Protein AF-A0A536JBR8-F1 (afdb_monomer)

Foldseek 3Di:
DPVVLLVVLLVVLVVVLVVLVVCVVPPVDDDVPGDSLNVLQVLLCCLVVPLVVQLVCQLVLVQAEDEDDDCPVPDSPPGDSVNSSVSNNVSSVVLSVVQVPGDCCSAPPRWHQYPPPGTDGNVNSSD

Radius of gyration: 15.82 Å; Cα contacts (8 Å, |Δi|>4): 137; chains: 1; bounding box: 39×27×40 Å

pLDDT: mean 92.85, std 6.24, range [54.84, 98.38]

Sequence (127 aa):
MNDALFEKLAPSQQLVIAMLRIAAEDSSARVGAWNLRDIAAHLAATERDCYEPRIHAIASGENPSFGFFTNDEADFSGIQLESALEEWIATRSRLIDYVRALDGEQRGRLTGHHERYGEVTVERYLE

Mean predicted aligned error: 3.6 Å

Structure (mmCIF, N/CA/C/O backbone):
data_AF-A0A536JBR8-F1
#
_entry.id   AF-A0A536JBR8-F1
#
loop_
_atom_site.group_PDB
_atom_site.id
_atom_site.type_symbol
_atom_site.label_atom_id
_atom_site.label_alt_id
_atom_site.label_comp_id
_atom_site.label_asym_id
_atom_site.label_entity_id
_atom_site.label_seq_id
_atom_site.pdbx_PDB_ins_code
_atom_site.Cartn_x
_atom_site.Cartn_y
_atom_site.Cartn_z
_atom_site.occupancy
_atom_site.B_iso_or_equiv
_atom_site.auth_seq_id
_atom_site.auth_comp_id
_atom_site.auth_asym_id
_atom_site.auth_atom_id
_atom_site.pdbx_PDB_model_num
ATOM 1 N N . MET A 1 1 ? -14.941 12.977 7.387 1.00 54.84 1 MET A N 1
ATOM 2 C CA . MET A 1 1 ? -14.607 11.966 6.369 1.00 54.84 1 MET A CA 1
ATOM 3 C C . MET A 1 1 ? -13.908 12.686 5.236 1.00 54.84 1 MET A C 1
ATOM 5 O O . MET A 1 1 ? -14.486 13.626 4.701 1.00 54.84 1 MET A O 1
ATOM 9 N N . ASN A 1 2 ? -12.649 12.356 4.951 1.00 64.56 2 ASN A N 1
ATOM 10 C CA . ASN A 1 2 ? -11.908 13.034 3.892 1.00 64.56 2 ASN A CA 1
ATOM 11 C C . ASN A 1 2 ? -12.131 12.286 2.575 1.00 64.56 2 ASN A C 1
ATOM 13 O O . ASN A 1 2 ? -11.250 11.569 2.118 1.00 64.56 2 ASN A O 1
ATOM 17 N N . ASP A 1 3 ? -13.316 12.421 1.971 1.00 72.69 3 ASP A N 1
ATOM 18 C CA . ASP A 1 3 ? -13.606 11.815 0.658 1.00 72.69 3 ASP A CA 1
ATOM 19 C C . ASP A 1 3 ? -12.554 12.211 -0.389 1.00 72.69 3 ASP A C 1
ATOM 21 O O . ASP A 1 3 ? -12.207 11.425 -1.267 1.00 72.69 3 ASP A O 1
ATOM 25 N N . ALA A 1 4 ? -11.932 13.381 -0.209 1.00 81.81 4 ALA A N 1
ATOM 26 C CA . ALA A 1 4 ? -10.813 13.842 -1.017 1.00 81.81 4 ALA A CA 1
ATOM 27 C C . ALA A 1 4 ? -9.560 12.944 -0.952 1.00 81.81 4 ALA A C 1
ATOM 29 O O . ALA A 1 4 ? -8.686 13.099 -1.800 1.00 81.81 4 ALA A O 1
ATOM 30 N N . LEU A 1 5 ? -9.429 12.042 0.028 1.00 86.25 5 LEU A N 1
ATOM 31 C CA . LEU A 1 5 ? -8.349 11.055 0.076 1.00 86.25 5 LEU A CA 1
ATOM 32 C C . LEU A 1 5 ? -8.577 9.944 -0.956 1.00 86.25 5 LEU A C 1
ATOM 34 O O . LEU A 1 5 ? -7.685 9.668 -1.754 1.00 86.25 5 LEU A O 1
ATOM 38 N N . PHE A 1 6 ? -9.784 9.371 -1.017 1.00 85.75 6 PHE A N 1
ATOM 39 C CA . PHE A 1 6 ? -10.123 8.361 -2.030 1.00 85.75 6 PHE A CA 1
ATOM 40 C C . PHE A 1 6 ? -10.004 8.916 -3.449 1.00 85.75 6 PHE A C 1
ATOM 42 O O . PHE A 1 6 ? -9.512 8.224 -4.338 1.00 85.75 6 PHE A O 1
ATOM 49 N N . GLU A 1 7 ? -10.361 10.189 -3.637 1.00 88.00 7 GLU A N 1
ATOM 50 C CA . GLU A 1 7 ? -10.188 10.898 -4.911 1.00 88.00 7 GLU A CA 1
ATOM 51 C C . GLU A 1 7 ? -8.715 11.125 -5.295 1.00 88.00 7 GLU A C 1
ATOM 53 O O . GLU A 1 7 ? -8.431 11.518 -6.423 1.00 88.00 7 GLU A O 1
ATOM 58 N N . LYS A 1 8 ? -7.758 10.880 -4.391 1.00 91.38 8 LYS A N 1
ATOM 59 C CA . LYS A 1 8 ? -6.317 11.020 -4.656 1.00 91.38 8 LYS A CA 1
ATOM 60 C C . LYS A 1 8 ? -5.591 9.692 -4.816 1.00 91.38 8 LYS A C 1
ATOM 62 O O . LYS A 1 8 ? -4.635 9.656 -5.584 1.00 91.38 8 LYS A O 1
ATOM 67 N N . LEU A 1 9 ? -6.022 8.626 -4.140 1.00 91.75 9 LEU A N 1
ATOM 68 C CA . LEU A 1 9 ? -5.302 7.343 -4.108 1.00 91.75 9 LEU A CA 1
ATOM 69 C C . LEU A 1 9 ? -5.156 6.692 -5.490 1.00 91.75 9 LEU A C 1
ATOM 71 O O . LEU A 1 9 ? -4.061 6.294 -5.884 1.00 91.75 9 LEU A O 1
ATOM 75 N N . ALA A 1 10 ? -6.247 6.591 -6.252 1.00 92.00 10 ALA A N 1
ATOM 76 C CA . ALA A 1 10 ? -6.175 6.020 -7.595 1.00 92.00 10 ALA A CA 1
ATOM 77 C C . ALA A 1 10 ? -5.425 6.950 -8.574 1.00 92.00 10 ALA A C 1
ATOM 79 O O . ALA A 1 10 ? -4.535 6.469 -9.276 1.00 92.00 10 ALA A O 1
ATOM 80 N N . PRO A 1 11 ? -5.675 8.276 -8.608 1.00 94.75 11 PRO A N 1
ATOM 81 C CA . PRO A 1 11 ? -4.887 9.169 -9.458 1.00 94.75 11 PRO A CA 1
ATOM 82 C C . PRO A 1 11 ? -3.389 9.207 -9.130 1.00 94.75 11 PRO A C 1
ATOM 84 O O . PRO A 1 11 ? -2.574 9.248 -10.051 1.00 94.75 11 PRO A O 1
ATOM 87 N N . SER A 1 12 ? -3.000 9.159 -7.851 1.00 94.50 12 SER A N 1
ATOM 88 C CA . SER A 1 12 ? -1.585 9.139 -7.460 1.00 94.50 12 SER A CA 1
ATOM 89 C C . SER A 1 12 ? -0.896 7.850 -7.913 1.00 94.50 12 SER A C 1
ATOM 91 O O . SER A 1 12 ? 0.206 7.915 -8.457 1.00 94.50 12 SER A O 1
ATOM 93 N N . GLN A 1 13 ? -1.570 6.697 -7.801 1.00 96.06 13 GLN A N 1
ATOM 94 C CA . GLN A 1 13 ? -1.101 5.439 -8.385 1.00 96.06 13 GLN A CA 1
ATOM 95 C C . GLN A 1 13 ? -0.847 5.578 -9.884 1.00 96.06 13 GLN A C 1
ATOM 97 O O . GLN A 1 13 ? 0.227 5.224 -10.364 1.00 96.06 13 GLN A O 1
ATOM 102 N N . GLN A 1 14 ? -1.833 6.091 -10.625 1.00 96.81 14 GLN A N 1
ATOM 103 C CA . GLN A 1 14 ? -1.742 6.207 -12.080 1.00 96.81 14 GLN A CA 1
ATOM 104 C C . GLN A 1 14 ? -0.602 7.134 -12.509 1.00 96.81 14 GLN A C 1
ATOM 106 O O . GLN A 1 14 ? 0.086 6.842 -13.486 1.00 96.81 14 GLN A O 1
ATOM 111 N N . LEU A 1 15 ? -0.343 8.204 -11.751 1.00 96.62 15 LEU A N 1
ATOM 112 C CA . LEU A 1 15 ? 0.810 9.071 -11.984 1.00 96.62 15 LEU A CA 1
ATOM 113 C C . LEU A 1 15 ? 2.133 8.306 -11.829 1.00 96.62 15 LEU A C 1
ATOM 115 O O . LEU A 1 15 ? 2.983 8.382 -12.715 1.00 96.62 15 LEU A O 1
ATOM 119 N N . VAL A 1 16 ? 2.298 7.537 -10.748 1.00 95.44 16 VAL A N 1
ATOM 120 C CA . VAL A 1 16 ? 3.514 6.733 -10.529 1.00 95.44 16 VAL A CA 1
ATOM 121 C C . VAL A 1 16 ? 3.681 5.679 -11.626 1.00 95.44 16 VAL A C 1
ATOM 123 O O . VAL A 1 16 ? 4.774 5.530 -12.163 1.00 95.44 16 VAL A O 1
ATOM 126 N N . ILE A 1 17 ? 2.603 4.995 -12.015 1.00 96.50 17 ILE A N 1
ATOM 127 C CA . ILE A 1 17 ? 2.611 4.017 -13.114 1.00 96.50 17 ILE A CA 1
ATOM 128 C C . ILE A 1 17 ? 3.075 4.664 -14.421 1.00 96.50 17 ILE A C 1
ATOM 130 O O . ILE A 1 17 ? 3.944 4.123 -15.103 1.00 96.50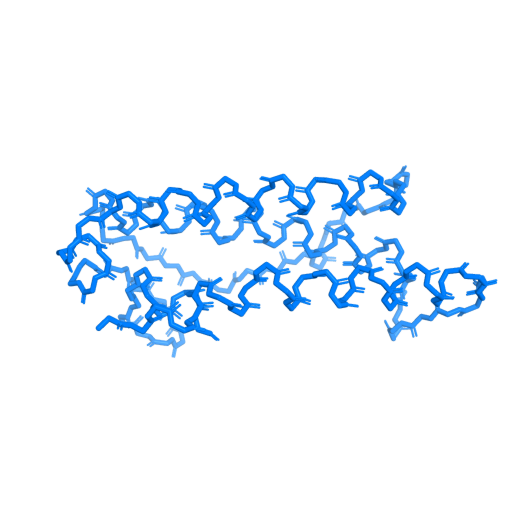 17 ILE A O 1
ATOM 134 N N . ALA A 1 18 ? 2.527 5.832 -14.767 1.00 95.56 18 ALA A N 1
ATOM 135 C CA . ALA A 1 18 ? 2.925 6.555 -15.968 1.00 95.56 18 ALA A CA 1
ATOM 136 C C . ALA A 1 18 ? 4.413 6.934 -15.927 1.00 95.56 18 ALA A C 1
ATOM 138 O O . ALA A 1 18 ? 5.127 6.725 -16.906 1.00 95.56 18 ALA A O 1
ATOM 139 N N . MET A 1 19 ? 4.900 7.422 -14.782 1.00 93.94 19 MET A N 1
ATOM 140 C CA . MET A 1 19 ? 6.315 7.755 -14.596 1.00 93.94 19 MET A CA 1
ATOM 141 C C . MET A 1 19 ? 7.225 6.529 -14.727 1.00 93.94 19 MET A C 1
ATOM 143 O O . MET A 1 19 ? 8.261 6.619 -15.382 1.00 93.94 19 MET A O 1
ATOM 147 N N . LEU A 1 20 ? 6.839 5.385 -14.153 1.00 93.50 20 LEU A N 1
ATOM 148 C CA . LEU A 1 20 ? 7.597 4.137 -14.265 1.00 93.50 20 LEU A CA 1
ATOM 149 C C . LEU A 1 20 ? 7.660 3.644 -15.713 1.00 93.50 20 LEU A C 1
ATOM 151 O O . LEU A 1 20 ? 8.727 3.241 -16.163 1.00 93.50 20 LEU A O 1
ATOM 155 N N . ARG A 1 21 ? 6.555 3.726 -16.462 1.00 93.94 21 ARG A N 1
ATOM 156 C CA . ARG A 1 21 ? 6.523 3.348 -17.883 1.00 93.94 21 ARG A CA 1
ATOM 157 C C . ARG A 1 21 ? 7.391 4.256 -18.750 1.00 93.94 21 ARG A C 1
ATOM 159 O O . ARG A 1 21 ? 8.138 3.749 -19.575 1.00 93.94 21 ARG A O 1
ATOM 166 N N . ILE A 1 22 ? 7.341 5.571 -18.531 1.00 91.31 22 ILE A N 1
ATOM 167 C CA . ILE A 1 22 ? 8.200 6.530 -19.246 1.00 91.31 22 ILE A CA 1
ATOM 168 C C . ILE A 1 22 ? 9.673 6.250 -18.938 1.00 91.31 22 ILE A C 1
ATOM 170 O O . ILE A 1 22 ? 10.500 6.178 -19.840 1.00 91.31 22 ILE A O 1
ATOM 174 N N . ALA A 1 23 ? 10.011 6.056 -17.663 1.00 89.06 23 ALA A N 1
ATOM 175 C CA . ALA A 1 23 ? 11.386 5.793 -17.264 1.00 89.06 23 ALA A CA 1
ATOM 176 C C . ALA A 1 23 ? 11.893 4.421 -17.755 1.00 89.06 23 ALA A C 1
ATOM 178 O O . ALA A 1 23 ? 13.095 4.257 -17.937 1.00 89.06 23 ALA A O 1
ATOM 179 N N . ALA A 1 24 ? 11.004 3.452 -18.006 1.00 87.38 24 ALA A N 1
ATOM 180 C CA . ALA A 1 24 ? 11.365 2.124 -18.507 1.00 87.38 24 ALA A CA 1
ATOM 181 C C . ALA A 1 24 ? 11.902 2.125 -19.945 1.00 87.38 24 ALA A C 1
ATOM 183 O O . ALA A 1 24 ? 12.536 1.148 -20.346 1.00 87.38 24 ALA A O 1
ATOM 184 N N . GLU A 1 25 ? 11.717 3.215 -20.696 1.00 87.12 25 GLU A N 1
ATOM 185 C CA . GLU A 1 25 ? 12.402 3.419 -21.977 1.00 87.12 25 GLU A CA 1
ATOM 186 C C . GLU A 1 25 ? 13.932 3.517 -21.801 1.00 87.12 25 GLU A C 1
ATOM 188 O O . GLU A 1 25 ? 14.689 3.133 -22.696 1.00 87.12 25 GLU A O 1
ATOM 193 N N . ASP A 1 26 ? 14.406 3.960 -20.630 1.00 88.25 26 ASP A N 1
ATOM 194 C CA . ASP A 1 26 ? 15.819 3.973 -20.258 1.00 88.25 26 ASP A CA 1
ATOM 195 C C . ASP A 1 26 ? 16.172 2.735 -19.419 1.00 88.25 26 ASP A C 1
ATOM 197 O O . ASP A 1 26 ? 16.003 2.694 -18.200 1.00 88.25 26 ASP A O 1
ATOM 201 N N . SER A 1 27 ? 16.757 1.726 -20.069 1.00 81.00 27 SER A N 1
ATOM 202 C CA . SER A 1 27 ? 17.240 0.500 -19.407 1.00 81.00 27 SER A CA 1
ATOM 203 C C . SER A 1 27 ? 18.282 0.728 -18.295 1.00 81.00 27 SER A C 1
ATOM 205 O O . SER A 1 27 ? 18.567 -0.189 -17.521 1.00 81.00 27 SER A O 1
ATOM 207 N N . SER A 1 28 ? 18.866 1.928 -18.192 1.00 89.12 28 SER A N 1
ATOM 208 C CA . SER A 1 28 ? 19.796 2.289 -17.124 1.00 89.12 28 SER A CA 1
ATOM 209 C C . SER A 1 28 ? 19.109 2.873 -15.881 1.00 89.12 28 SER A C 1
ATOM 211 O O . SER A 1 28 ? 19.738 2.884 -14.815 1.00 89.12 28 SER A O 1
ATOM 213 N N . ALA A 1 29 ? 17.837 3.280 -15.980 1.00 88.50 29 ALA A N 1
ATOM 214 C CA . ALA A 1 29 ? 17.079 3.917 -14.907 1.00 88.50 29 ALA A CA 1
ATOM 215 C C . ALA A 1 29 ? 17.006 3.045 -13.643 1.00 88.50 29 ALA A C 1
ATOM 217 O O . ALA A 1 29 ? 16.701 1.849 -13.684 1.00 88.50 29 ALA A O 1
ATOM 218 N N . ARG A 1 30 ? 17.302 3.662 -12.495 1.00 88.88 30 ARG A N 1
ATOM 219 C CA . ARG A 1 30 ? 17.359 2.997 -11.188 1.00 88.88 30 ARG A CA 1
ATOM 220 C C . ARG A 1 30 ? 17.177 3.981 -10.038 1.00 88.88 30 ARG A C 1
ATOM 222 O O . ARG A 1 30 ? 17.541 5.150 -10.158 1.00 88.88 30 ARG A O 1
ATOM 229 N N . VAL A 1 31 ? 16.687 3.483 -8.906 1.00 84.50 31 VAL A N 1
ATOM 230 C CA . VAL A 1 31 ? 16.669 4.191 -7.618 1.00 84.50 31 VAL A CA 1
ATOM 231 C C . VAL A 1 31 ? 17.547 3.408 -6.649 1.00 84.50 31 VAL A C 1
ATOM 233 O O . VAL A 1 31 ? 17.198 2.311 -6.220 1.00 84.50 31 VAL A O 1
ATOM 236 N N . GLY A 1 32 ? 18.728 3.945 -6.337 1.00 87.19 32 GLY A N 1
ATOM 237 C CA . GLY A 1 32 ? 19.734 3.198 -5.583 1.00 87.19 32 GLY A CA 1
ATOM 238 C C . GLY A 1 32 ? 20.123 1.907 -6.312 1.00 87.19 32 GLY A C 1
ATOM 239 O O . GLY A 1 32 ? 20.585 1.954 -7.453 1.00 87.19 32 GLY A O 1
ATOM 240 N N . ALA A 1 33 ? 19.932 0.764 -5.650 1.00 85.12 33 ALA A N 1
ATOM 241 C CA . ALA A 1 33 ? 20.217 -0.558 -6.209 1.00 85.12 33 ALA A CA 1
ATOM 242 C C . ALA A 1 33 ? 19.068 -1.143 -7.052 1.00 85.12 33 ALA A C 1
ATOM 244 O O . ALA A 1 33 ? 19.264 -2.165 -7.704 1.00 85.12 33 ALA A O 1
ATOM 245 N N . TRP A 1 34 ? 17.884 -0.529 -7.038 1.00 87.62 34 TRP A N 1
ATOM 246 C CA . TRP A 1 34 ? 16.676 -1.113 -7.617 1.00 87.62 34 TRP A CA 1
ATOM 247 C C . TRP A 1 34 ? 16.410 -0.590 -9.021 1.00 87.62 34 TRP A C 1
ATOM 249 O O . TRP A 1 34 ? 16.411 0.621 -9.262 1.00 87.62 34 TRP A O 1
ATOM 259 N N . ASN A 1 35 ? 16.149 -1.510 -9.947 1.00 90.38 35 ASN A N 1
ATOM 260 C CA . AS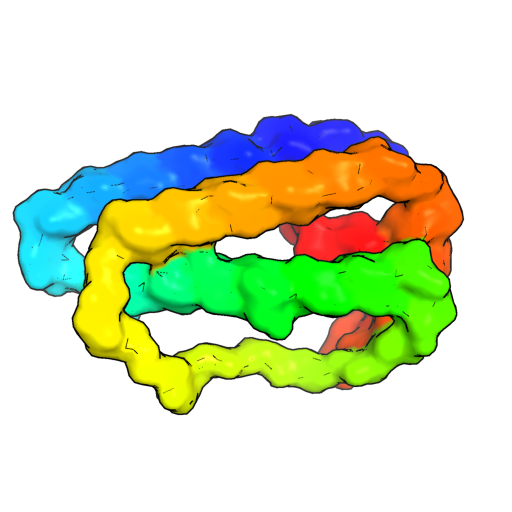N A 1 35 ? 15.620 -1.153 -11.261 1.00 90.38 35 ASN A CA 1
ATOM 261 C C . ASN A 1 35 ? 14.103 -0.878 -11.168 1.00 90.38 35 ASN A C 1
ATOM 263 O O . ASN A 1 35 ? 13.464 -1.141 -10.151 1.00 90.38 35 ASN A O 1
ATOM 267 N N . LEU A 1 36 ? 13.505 -0.347 -12.237 1.00 91.31 36 LEU A N 1
ATOM 268 C CA . LEU A 1 36 ? 12.092 0.061 -12.218 1.00 91.31 36 LEU A CA 1
ATOM 269 C C . LEU A 1 36 ? 11.105 -1.097 -12.021 1.00 91.31 36 LEU A C 1
ATOM 271 O O . LEU A 1 36 ? 10.045 -0.893 -11.431 1.00 91.31 36 LEU A O 1
ATOM 275 N N . ARG A 1 37 ? 11.452 -2.308 -12.471 1.00 92.06 37 ARG A N 1
ATOM 276 C CA . ARG A 1 37 ? 10.665 -3.509 -12.169 1.00 92.06 37 ARG A CA 1
ATOM 277 C C . ARG A 1 37 ? 10.713 -3.803 -10.675 1.00 92.06 37 ARG A C 1
ATOM 279 O O . ARG A 1 37 ? 9.664 -4.083 -10.113 1.00 92.06 37 ARG A O 1
ATOM 286 N N . ASP A 1 38 ? 11.888 -3.747 -10.050 1.00 92.62 38 ASP A N 1
ATOM 287 C CA . ASP A 1 38 ? 12.022 -4.037 -8.617 1.00 92.62 38 ASP A CA 1
ATOM 288 C C . ASP A 1 38 ? 11.201 -3.030 -7.798 1.00 92.62 38 ASP A C 1
ATOM 290 O O . ASP A 1 38 ? 10.519 -3.405 -6.852 1.00 92.62 38 ASP A O 1
ATOM 294 N N . ILE A 1 39 ? 11.181 -1.760 -8.222 1.00 93.19 39 ILE A N 1
ATOM 295 C CA . ILE A 1 39 ? 10.331 -0.723 -7.621 1.00 93.19 39 ILE A CA 1
ATOM 296 C C . ILE A 1 39 ? 8.846 -1.069 -7.784 1.00 93.19 39 ILE A C 1
ATOM 298 O O . ILE A 1 39 ? 8.101 -1.021 -6.808 1.00 93.19 39 ILE A O 1
ATOM 302 N N . ALA A 1 40 ? 8.397 -1.430 -8.989 1.00 95.69 40 ALA A N 1
ATOM 303 C CA . ALA A 1 40 ? 7.003 -1.810 -9.220 1.00 95.69 40 ALA A CA 1
ATOM 304 C C . ALA A 1 40 ? 6.598 -3.048 -8.400 1.00 95.69 40 ALA A C 1
ATOM 306 O O . ALA A 1 40 ? 5.523 -3.066 -7.802 1.00 95.69 40 ALA A O 1
ATOM 307 N N . ALA A 1 41 ? 7.474 -4.052 -8.328 1.00 95.50 41 ALA A N 1
ATOM 308 C CA . ALA A 1 41 ? 7.266 -5.265 -7.546 1.00 95.50 41 ALA A CA 1
ATOM 309 C C . ALA A 1 41 ? 7.196 -4.969 -6.043 1.00 95.50 41 ALA A C 1
ATOM 311 O O . ALA A 1 41 ? 6.307 -5.471 -5.359 1.00 95.50 41 ALA A O 1
ATOM 312 N N . HIS A 1 42 ? 8.068 -4.095 -5.540 1.00 95.12 42 HIS A N 1
ATOM 313 C CA . HIS A 1 42 ? 8.026 -3.630 -4.158 1.00 95.12 42 HIS A CA 1
ATOM 314 C C . HIS A 1 42 ? 6.719 -2.900 -3.827 1.00 95.12 42 HIS A C 1
ATOM 316 O O . HIS A 1 42 ? 6.133 -3.135 -2.771 1.00 95.12 42 HIS A O 1
ATOM 322 N N . LEU A 1 43 ? 6.239 -2.034 -4.722 1.00 95.69 43 LEU A N 1
ATOM 323 C CA . LEU A 1 43 ? 4.981 -1.312 -4.527 1.00 95.69 43 LEU A CA 1
ATOM 324 C C . LEU A 1 43 ? 3.782 -2.271 -4.485 1.00 95.69 43 LEU A C 1
ATOM 326 O O . LEU A 1 43 ? 2.939 -2.152 -3.595 1.00 95.69 43 LEU A O 1
ATOM 330 N N . ALA A 1 44 ? 3.744 -3.256 -5.388 1.00 96.62 44 ALA A N 1
ATOM 331 C CA . ALA A 1 44 ? 2.728 -4.306 -5.388 1.00 96.62 44 ALA A CA 1
ATOM 332 C C . ALA A 1 44 ? 2.773 -5.150 -4.102 1.00 96.62 44 ALA A C 1
ATOM 334 O O . ALA A 1 44 ? 1.746 -5.334 -3.446 1.00 96.62 44 ALA A O 1
ATOM 335 N N . ALA A 1 45 ? 3.966 -5.606 -3.703 1.00 96.25 45 ALA A N 1
ATOM 336 C CA . ALA A 1 45 ? 4.168 -6.407 -2.499 1.00 96.25 45 ALA A CA 1
ATOM 337 C C . ALA A 1 45 ? 3.809 -5.636 -1.223 1.00 96.25 45 ALA A C 1
ATOM 339 O O . ALA A 1 45 ? 3.155 -6.181 -0.343 1.00 96.25 45 ALA A O 1
ATOM 340 N N . THR A 1 46 ? 4.168 -4.355 -1.127 1.00 95.62 46 THR A N 1
ATOM 341 C CA . THR A 1 46 ? 3.802 -3.516 0.024 1.00 95.62 46 THR A CA 1
ATOM 342 C C . THR A 1 46 ? 2.288 -3.416 0.165 1.00 95.62 46 THR A C 1
ATOM 344 O O . THR A 1 46 ? 1.753 -3.521 1.266 1.00 95.62 46 THR A O 1
ATOM 347 N N . GLU A 1 47 ? 1.563 -3.258 -0.936 1.00 95.38 47 GLU A N 1
ATOM 348 C CA . GLU A 1 47 ? 0.111 -3.155 -0.854 1.00 95.38 47 GLU A C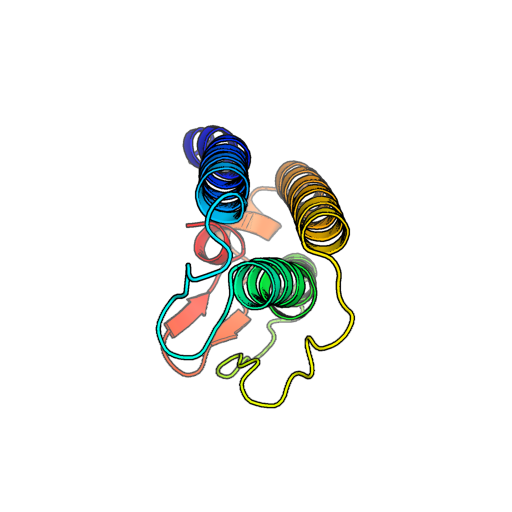A 1
ATOM 349 C C . GLU A 1 47 ? -0.550 -4.478 -0.460 1.00 95.38 47 GLU A C 1
ATOM 351 O O . GLU A 1 47 ? -1.402 -4.487 0.427 1.00 95.38 47 GLU A O 1
ATOM 356 N N . ARG A 1 48 ? -0.105 -5.585 -1.065 1.00 95.94 48 ARG A N 1
ATOM 357 C CA . ARG A 1 48 ? -0.625 -6.939 -0.829 1.00 95.94 48 ARG A CA 1
ATOM 358 C C . ARG A 1 48 ? -0.267 -7.486 0.553 1.00 95.94 48 ARG A C 1
ATOM 360 O O . ARG A 1 48 ? -1.107 -8.076 1.218 1.00 95.94 48 ARG A O 1
ATOM 367 N N . ASP A 1 49 ? 0.977 -7.311 0.983 1.00 95.56 49 ASP A N 1
ATOM 368 C CA . ASP A 1 49 ? 1.519 -8.007 2.156 1.00 95.56 49 ASP A CA 1
ATOM 369 C C . ASP A 1 49 ? 1.569 -7.113 3.402 1.00 95.56 49 ASP A C 1
ATOM 371 O O . ASP A 1 49 ? 1.658 -7.617 4.523 1.00 95.56 49 ASP A O 1
ATOM 375 N N . CYS A 1 50 ? 1.505 -5.787 3.232 1.00 95.38 50 CYS A N 1
ATOM 376 C CA . CYS A 1 50 ? 1.462 -4.840 4.344 1.00 95.38 50 CYS A CA 1
ATOM 377 C C . CYS A 1 50 ? 0.086 -4.191 4.471 1.00 95.38 50 CYS A C 1
ATOM 379 O O . CYS A 1 50 ? -0.584 -4.393 5.479 1.00 95.38 50 CYS A O 1
ATOM 381 N N . TYR A 1 51 ? -0.354 -3.408 3.488 1.00 95.69 51 TYR A N 1
ATOM 382 C CA . TYR A 1 51 ? -1.545 -2.577 3.679 1.00 95.69 51 TYR A CA 1
ATOM 383 C C . TYR A 1 51 ? -2.841 -3.382 3.742 1.00 95.69 51 TYR A C 1
ATOM 385 O O . TYR A 1 51 ? -3.584 -3.239 4.712 1.00 95.69 51 TYR A O 1
ATOM 393 N N . GLU A 1 52 ? -3.095 -4.250 2.764 1.00 96.38 52 GLU A N 1
ATOM 394 C CA . GLU A 1 52 ? -4.321 -5.051 2.683 1.00 96.38 52 GLU A CA 1
ATOM 395 C C . GLU A 1 52 ? -4.587 -5.867 3.969 1.00 96.38 52 GLU A C 1
ATOM 397 O O . GLU A 1 52 ? -5.615 -5.628 4.613 1.00 96.38 52 GLU A O 1
ATOM 402 N N . PRO A 1 53 ? -3.682 -6.750 4.444 1.00 96.75 53 PRO A N 1
ATOM 403 C CA . PRO A 1 53 ? -3.945 -7.567 5.629 1.00 96.75 53 PRO A CA 1
ATOM 404 C C . PRO A 1 53 ? -4.097 -6.732 6.904 1.00 96.75 53 PRO A C 1
ATOM 406 O O . PRO A 1 53 ? -4.927 -7.051 7.756 1.00 96.75 53 PRO A O 1
ATOM 409 N N . ARG A 1 54 ? -3.332 -5.642 7.045 1.00 97.50 54 ARG A N 1
ATOM 410 C CA . ARG A 1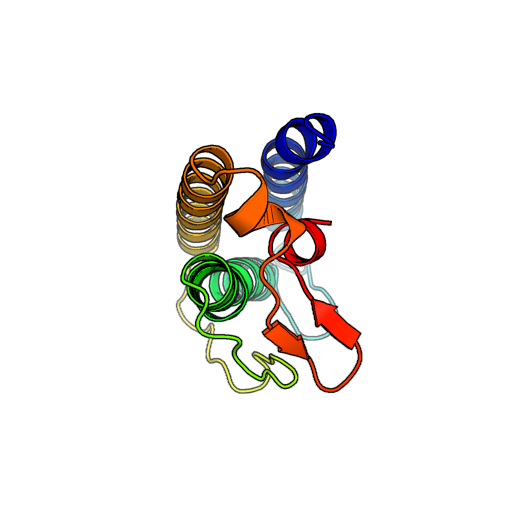 54 ? -3.398 -4.791 8.240 1.00 97.50 54 ARG A CA 1
ATOM 411 C C . ARG A 1 54 ? -4.703 -4.007 8.304 1.00 97.50 54 ARG A C 1
ATOM 413 O O . ARG A 1 54 ? -5.310 -3.932 9.369 1.00 97.50 54 ARG A O 1
ATOM 420 N N . ILE A 1 55 ? -5.153 -3.464 7.175 1.00 97.75 55 ILE A N 1
ATOM 421 C CA . ILE A 1 55 ? -6.434 -2.759 7.081 1.00 97.75 55 ILE A CA 1
ATOM 422 C C . ILE A 1 55 ? -7.593 -3.715 7.376 1.00 97.75 55 ILE A C 1
ATOM 424 O O . ILE A 1 55 ? -8.479 -3.356 8.150 1.00 97.75 55 ILE A O 1
ATOM 428 N N . HIS A 1 56 ? -7.563 -4.936 6.833 1.00 98.31 56 HIS A N 1
ATOM 429 C CA . HIS A 1 56 ? -8.575 -5.950 7.128 1.00 98.31 56 HIS A CA 1
ATOM 430 C C . HIS A 1 56 ? -8.637 -6.304 8.619 1.00 98.31 56 HIS A C 1
ATOM 432 O O . HIS A 1 56 ? -9.725 -6.277 9.192 1.00 98.31 56 HIS A O 1
ATOM 438 N N . ALA A 1 57 ? -7.492 -6.568 9.256 1.00 98.25 57 ALA A N 1
ATOM 439 C CA . ALA A 1 57 ? -7.434 -6.925 10.675 1.00 98.25 57 ALA A CA 1
ATOM 440 C C . ALA A 1 57 ? -7.890 -5.779 11.602 1.00 98.25 57 ALA A C 1
ATOM 442 O O . ALA A 1 57 ? -8.521 -6.003 12.635 1.00 98.25 57 ALA A O 1
ATOM 443 N N . ILE A 1 58 ? -7.612 -4.521 11.245 1.00 98.38 58 ILE A N 1
ATOM 444 C CA . ILE A 1 58 ? -8.134 -3.377 12.008 1.00 98.38 58 ILE A CA 1
ATOM 445 C C . ILE A 1 58 ? -9.652 -3.271 11.831 1.00 98.38 58 ILE A C 1
ATOM 447 O O . ILE A 1 58 ? -10.378 -3.162 12.818 1.00 98.38 58 ILE A O 1
ATOM 451 N N . ALA A 1 59 ? -10.145 -3.327 10.592 1.00 98.19 59 ALA A N 1
ATOM 452 C CA . ALA A 1 59 ? -11.564 -3.163 10.278 1.00 98.19 59 ALA A CA 1
ATOM 453 C C . ALA A 1 59 ? -12.456 -4.302 10.811 1.00 98.19 59 ALA A C 1
ATOM 455 O O . ALA A 1 59 ? -13.658 -4.095 11.002 1.00 98.19 59 ALA A O 1
ATOM 456 N N . SER A 1 60 ? -11.890 -5.492 11.050 1.00 97.94 60 SER A N 1
ATOM 457 C CA . SER A 1 60 ? -12.562 -6.618 11.716 1.00 97.94 60 SER A CA 1
ATOM 458 C C . SER A 1 60 ? -12.607 -6.481 13.245 1.00 97.94 60 SER A C 1
ATOM 460 O O . SER A 1 60 ? -13.338 -7.225 13.899 1.00 97.94 60 SER A O 1
ATOM 462 N N . GLY A 1 61 ? -11.867 -5.527 13.821 1.00 97.69 61 GLY A N 1
ATOM 463 C CA . GLY A 1 61 ? -11.805 -5.287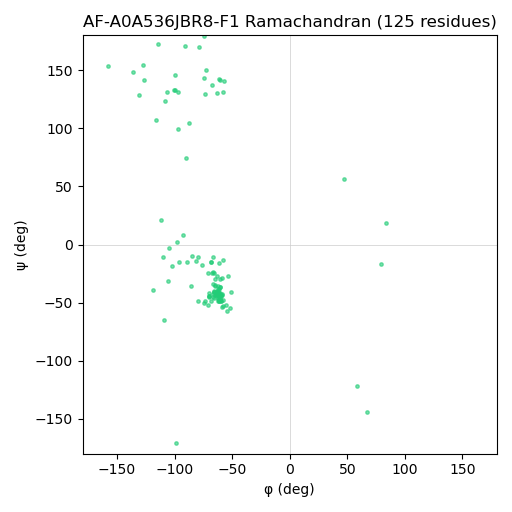 15.263 1.00 97.69 61 GLY A CA 1
ATOM 464 C C . GLY A 1 61 ? -10.814 -6.176 16.013 1.00 97.69 61 GLY A C 1
ATOM 465 O O . GLY A 1 61 ? -10.909 -6.275 17.234 1.00 97.69 61 GLY A O 1
ATOM 466 N N . GLU A 1 62 ? -9.855 -6.802 15.326 1.00 98.12 62 GLU A N 1
ATOM 467 C CA . GLU A 1 62 ? -8.873 -7.704 15.954 1.00 98.12 62 GLU A CA 1
ATOM 468 C C . GLU A 1 62 ? -7.874 -6.993 16.880 1.00 98.12 62 GLU A C 1
ATOM 470 O O . GLU A 1 62 ? -7.195 -7.652 17.663 1.00 98.12 62 GLU A O 1
ATOM 475 N N . ASN A 1 63 ? -7.774 -5.663 16.801 1.00 97.56 63 ASN A N 1
ATOM 476 C CA . ASN A 1 63 ? -6.768 -4.853 17.495 1.00 97.56 63 ASN A CA 1
ATOM 477 C C . ASN A 1 63 ? -5.330 -5.412 17.370 1.00 97.56 63 ASN A C 1
ATOM 479 O O . ASN A 1 63 ? -4.665 -5.694 18.367 1.00 97.56 63 ASN A O 1
ATOM 483 N N . PRO A 1 64 ? -4.839 -5.607 16.134 1.00 97.19 64 PRO A N 1
ATOM 484 C CA . PRO A 1 64 ? -3.562 -6.269 15.883 1.00 97.19 64 PRO A CA 1
ATOM 485 C C . PRO A 1 64 ? -2.355 -5.399 16.262 1.00 97.19 64 PRO A C 1
ATOM 487 O O . PRO A 1 64 ? -2.394 -4.177 16.124 1.00 97.19 64 PRO A O 1
ATOM 490 N N . SER A 1 65 ? -1.249 -6.040 16.651 1.00 97.56 65 SER A N 1
ATOM 491 C CA . SER A 1 65 ? 0.055 -5.387 16.842 1.00 97.56 65 SER A CA 1
ATOM 492 C C . SER A 1 65 ? 0.974 -5.631 15.647 1.00 97.56 65 SER A C 1
ATOM 494 O O . SER A 1 65 ? 1.147 -6.769 15.211 1.00 97.56 65 SER A O 1
ATOM 496 N N . PHE A 1 66 ? 1.608 -4.573 15.146 1.00 94.62 66 PHE A N 1
ATOM 497 C CA . PHE A 1 66 ? 2.462 -4.594 13.964 1.00 94.62 66 PHE A CA 1
ATOM 498 C C . PHE A 1 66 ? 3.845 -3.999 14.235 1.00 94.62 66 PHE A C 1
ATOM 500 O O . PHE A 1 66 ? 3.981 -2.969 14.903 1.00 94.62 66 PHE A O 1
ATOM 507 N N . GLY A 1 67 ? 4.862 -4.615 13.632 1.00 93.00 67 GLY A N 1
ATOM 508 C CA . GLY A 1 67 ? 6.194 -4.030 13.487 1.00 93.00 67 GLY A CA 1
ATOM 509 C C . GLY A 1 67 ? 6.414 -3.398 12.110 1.00 93.00 67 GLY A C 1
ATOM 510 O O . GLY A 1 67 ? 5.490 -3.302 11.287 1.00 93.00 67 GLY A O 1
ATOM 511 N N . PHE A 1 68 ? 7.655 -3.007 11.835 1.00 91.56 68 PHE A N 1
ATOM 512 C CA . PHE A 1 68 ? 8.078 -2.589 10.500 1.00 91.56 68 PHE A CA 1
ATOM 513 C C . PHE A 1 68 ? 7.824 -3.681 9.458 1.00 91.56 68 PHE A C 1
ATOM 515 O O . PHE A 1 68 ? 8.023 -4.871 9.698 1.00 91.56 68 PHE A O 1
ATOM 522 N N . PHE A 1 69 ? 7.391 -3.251 8.277 1.00 91.19 69 PHE A N 1
ATOM 523 C CA . PHE A 1 69 ? 7.357 -4.093 7.091 1.00 91.19 69 PHE A CA 1
ATOM 524 C C . PHE A 1 69 ? 8.576 -3.772 6.229 1.00 91.19 69 PHE A C 1
ATOM 526 O O . PHE A 1 69 ? 8.869 -2.599 5.995 1.00 91.19 69 PHE A O 1
ATOM 533 N N . THR A 1 70 ? 9.274 -4.805 5.765 1.00 89.75 70 THR A N 1
ATOM 534 C CA . THR A 1 70 ? 10.405 -4.678 4.845 1.00 89.75 70 THR A CA 1
ATOM 535 C C . THR A 1 70 ? 10.311 -5.732 3.745 1.00 89.75 70 THR A C 1
ATOM 537 O O . THR A 1 70 ? 9.806 -6.833 3.964 1.00 89.75 70 THR A O 1
ATOM 540 N N . ASN A 1 71 ? 10.814 -5.385 2.561 1.00 88.88 71 ASN A N 1
ATOM 541 C CA . ASN A 1 71 ? 11.043 -6.316 1.461 1.00 88.88 71 ASN A CA 1
ATOM 542 C C . ASN A 1 71 ? 12.540 -6.513 1.177 1.00 88.88 71 ASN A C 1
ATOM 544 O O . ASN A 1 71 ? 12.888 -6.933 0.081 1.00 88.88 71 ASN A O 1
ATOM 548 N N . ASP A 1 72 ? 13.428 -6.223 2.132 1.00 81.62 72 ASP A N 1
ATOM 549 C CA . ASP A 1 72 ? 14.883 -6.309 1.920 1.00 81.62 72 ASP A CA 1
ATOM 550 C C . ASP A 1 72 ? 15.352 -7.716 1.503 1.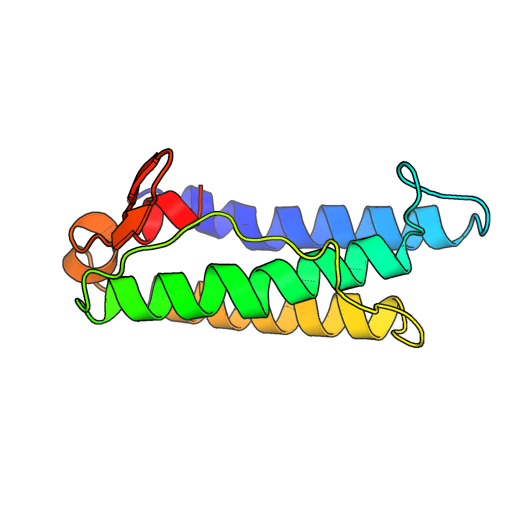00 81.62 72 ASP A C 1
ATOM 552 O O . ASP A 1 72 ? 16.333 -7.850 0.775 1.00 81.62 72 ASP A O 1
ATOM 556 N N . GLU A 1 73 ? 14.639 -8.763 1.929 1.00 82.94 73 GLU A N 1
ATOM 557 C CA . GLU A 1 73 ? 14.917 -10.164 1.577 1.00 82.94 73 GLU A CA 1
ATOM 558 C C . GLU A 1 73 ? 14.043 -10.691 0.424 1.00 82.94 73 GLU A C 1
ATOM 560 O O . GLU A 1 73 ? 14.126 -11.868 0.070 1.00 82.94 73 GLU A O 1
ATOM 565 N N . ALA A 1 74 ? 13.176 -9.854 -0.158 1.00 85.94 74 ALA A N 1
ATOM 566 C CA . ALA A 1 74 ? 12.290 -10.283 -1.230 1.00 85.94 74 ALA A CA 1
ATOM 567 C C . ALA A 1 74 ? 13.067 -10.475 -2.539 1.00 85.94 74 ALA A C 1
ATOM 569 O O . ALA A 1 74 ? 13.782 -9.583 -3.001 1.00 85.94 74 ALA A O 1
ATOM 570 N N . ASP A 1 75 ? 12.877 -11.631 -3.173 1.00 87.94 75 ASP A N 1
ATOM 571 C CA . ASP A 1 75 ? 13.386 -11.876 -4.517 1.00 87.94 75 ASP A CA 1
ATOM 572 C C . ASP A 1 75 ? 12.367 -11.399 -5.559 1.00 87.94 75 ASP A C 1
ATOM 574 O O . ASP A 1 75 ? 11.346 -12.043 -5.801 1.00 87.94 75 ASP A O 1
ATOM 578 N N . PHE A 1 76 ? 12.650 -10.252 -6.180 1.00 90.38 76 PHE A N 1
ATOM 579 C CA . PHE A 1 76 ? 11.861 -9.720 -7.296 1.00 90.38 76 PHE A CA 1
ATOM 580 C C . PHE A 1 76 ? 12.394 -10.142 -8.671 1.00 90.38 76 PHE A C 1
ATOM 582 O O . PHE A 1 76 ? 11.922 -9.654 -9.706 1.00 90.38 76 PHE A O 1
ATOM 589 N N . SER A 1 77 ? 13.371 -11.052 -8.719 1.00 86.44 77 SER A N 1
ATOM 590 C CA . SER A 1 77 ? 13.875 -11.577 -9.980 1.00 86.44 77 SER A CA 1
ATOM 591 C C . SER A 1 77 ? 12.765 -12.291 -10.764 1.00 86.44 77 SER A C 1
ATOM 593 O O . SER A 1 77 ? 11.874 -12.938 -10.221 1.00 86.44 77 SER A O 1
ATOM 595 N N . GLY A 1 78 ? 12.769 -12.116 -12.086 1.00 87.19 78 GLY A N 1
ATOM 596 C CA . GLY A 1 78 ? 11.792 -12.748 -12.980 1.00 87.19 78 GLY A CA 1
ATOM 597 C C . GLY A 1 78 ? 10.410 -12.087 -13.042 1.00 87.19 78 GLY A C 1
ATOM 598 O O . GLY A 1 78 ? 9.698 -12.310 -14.026 1.00 87.19 78 GLY A O 1
ATOM 599 N N . ILE A 1 79 ? 10.047 -11.225 -12.087 1.00 92.44 79 ILE A N 1
ATOM 600 C CA . ILE A 1 79 ? 8.821 -10.417 -12.170 1.00 92.44 79 ILE A CA 1
ATOM 601 C C . ILE A 1 79 ? 8.909 -9.515 -13.407 1.00 92.44 79 ILE A C 1
ATOM 603 O O . ILE A 1 79 ? 9.981 -9.051 -13.770 1.00 92.44 79 ILE A O 1
ATOM 607 N N . GLN A 1 80 ? 7.812 -9.284 -14.118 1.00 93.88 80 GLN A N 1
ATOM 608 C CA . GLN A 1 80 ? 7.801 -8.335 -15.236 1.00 93.88 80 GLN A CA 1
ATOM 609 C C . GLN A 1 80 ? 7.210 -7.009 -14.772 1.00 93.88 80 GLN A C 1
ATOM 611 O O . GLN A 1 80 ? 6.303 -7.008 -13.943 1.00 93.88 80 GLN A O 1
ATOM 616 N N . LEU 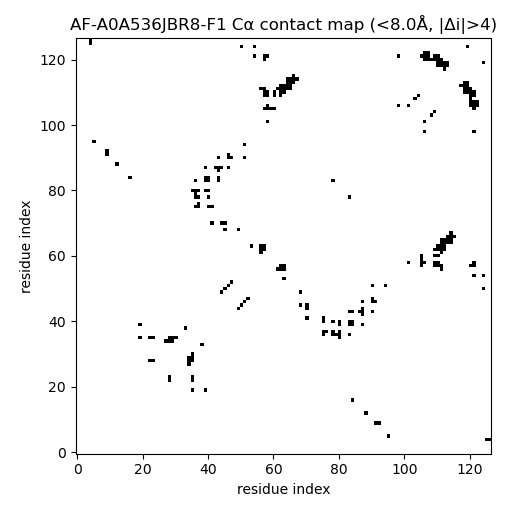A 1 81 ? 7.713 -5.893 -15.316 1.00 94.12 81 LEU A N 1
ATOM 617 C CA . LEU A 1 81 ? 7.241 -4.554 -14.949 1.00 94.12 81 LEU A CA 1
ATOM 618 C C . LEU A 1 81 ? 5.716 -4.469 -15.061 1.00 94.12 81 LEU A C 1
ATOM 620 O O . LEU A 1 81 ? 5.053 -4.166 -14.079 1.00 94.12 81 LEU A O 1
ATOM 624 N N . GLU A 1 82 ? 5.159 -4.801 -16.225 1.00 95.69 82 GLU A N 1
ATOM 625 C CA . GLU A 1 82 ? 3.714 -4.700 -16.452 1.00 95.69 82 GLU A CA 1
ATOM 626 C C . GLU A 1 82 ? 2.905 -5.612 -15.524 1.00 95.69 82 GLU A C 1
ATOM 628 O O . GLU A 1 82 ? 1.919 -5.160 -14.958 1.00 95.69 82 GLU A O 1
ATOM 633 N N . SER A 1 83 ? 3.363 -6.839 -15.259 1.00 96.19 83 SER A N 1
ATOM 634 C CA . SER A 1 83 ? 2.681 -7.733 -14.314 1.00 96.19 83 SER A CA 1
ATOM 635 C C . SER A 1 83 ? 2.670 -7.178 -12.887 1.00 96.19 83 SER A C 1
ATOM 637 O O . SER A 1 83 ? 1.651 -7.263 -12.207 1.00 96.19 83 SER A O 1
ATOM 639 N N . ALA A 1 84 ? 3.772 -6.567 -12.439 1.00 97.00 84 ALA A N 1
ATOM 640 C CA . ALA A 1 84 ? 3.822 -5.913 -11.134 1.00 97.00 84 ALA A CA 1
ATOM 641 C C . ALA A 1 84 ? 2.890 -4.694 -11.068 1.00 97.00 84 ALA A C 1
ATOM 643 O O . ALA A 1 84 ? 2.196 -4.496 -10.074 1.00 97.00 84 ALA A O 1
ATOM 644 N N . LEU A 1 85 ? 2.836 -3.886 -12.133 1.00 97.75 85 LEU A N 1
ATOM 645 C CA . LEU A 1 85 ? 1.932 -2.735 -12.203 1.00 97.75 85 LEU A CA 1
ATOM 646 C C . LEU A 1 85 ? 0.459 -3.175 -12.231 1.00 97.75 85 LEU A C 1
ATOM 648 O O . LEU A 1 85 ? -0.365 -2.560 -11.559 1.00 97.75 85 LEU A O 1
ATOM 652 N N . GLU A 1 86 ? 0.121 -4.237 -12.963 1.00 97.69 86 GLU A N 1
ATOM 653 C CA . GLU A 1 86 ? -1.226 -4.822 -12.999 1.00 97.69 86 GLU A CA 1
ATOM 654 C C . GLU A 1 86 ? -1.659 -5.346 -11.628 1.00 97.69 86 GLU A C 1
ATOM 656 O O . GLU A 1 86 ? -2.768 -5.047 -11.178 1.00 97.69 86 GLU A O 1
ATOM 661 N N . GLU A 1 87 ? -0.780 -6.074 -10.933 1.00 97.12 87 GLU A N 1
ATOM 662 C CA . GLU A 1 87 ? -1.033 -6.525 -9.565 1.00 97.12 87 GLU A CA 1
ATOM 663 C C . GLU A 1 87 ? -1.255 -5.334 -8.630 1.00 97.12 87 GLU A C 1
ATOM 665 O O . GLU A 1 87 ? -2.219 -5.313 -7.862 1.00 97.12 87 GLU A O 1
ATOM 670 N N . TRP A 1 88 ? -0.414 -4.306 -8.747 1.00 97.81 88 TRP A N 1
ATOM 671 C CA . TRP A 1 88 ? -0.524 -3.100 -7.942 1.00 97.81 88 TRP A CA 1
ATOM 672 C C . TRP A 1 88 ? -1.864 -2.381 -8.153 1.00 97.81 88 TRP A C 1
ATOM 674 O O . TRP A 1 88 ? -2.534 -2.005 -7.187 1.00 97.81 88 TRP A O 1
ATOM 684 N N . ILE A 1 89 ? -2.292 -2.217 -9.410 1.00 97.62 89 ILE A N 1
ATOM 685 C CA . ILE A 1 89 ? -3.604 -1.649 -9.757 1.00 97.62 89 ILE A CA 1
ATOM 686 C C . ILE A 1 89 ? -4.713 -2.479 -9.115 1.00 97.62 89 ILE A C 1
ATOM 688 O O . ILE A 1 89 ? -5.566 -1.935 -8.414 1.00 97.62 89 ILE A O 1
ATOM 692 N N . ALA A 1 90 ? -4.695 -3.793 -9.336 1.00 96.88 90 ALA A N 1
ATOM 693 C CA . ALA A 1 90 ? -5.761 -4.674 -8.889 1.00 96.88 90 ALA A CA 1
ATOM 694 C C . ALA A 1 90 ? -5.907 -4.663 -7.361 1.00 96.88 90 ALA A C 1
ATOM 696 O O . ALA A 1 90 ? -7.026 -4.570 -6.853 1.00 96.88 90 ALA A O 1
ATOM 697 N N . THR A 1 91 ? -4.795 -4.726 -6.629 1.00 95.81 91 THR A N 1
ATOM 698 C CA . THR A 1 91 ? -4.799 -4.719 -5.162 1.00 95.81 91 THR A CA 1
ATOM 699 C C . THR A 1 91 ? -5.280 -3.384 -4.611 1.00 95.81 91 THR A C 1
ATOM 701 O O . THR A 1 91 ? -6.178 -3.367 -3.768 1.00 95.81 91 THR A O 1
ATOM 704 N N . ARG A 1 92 ? -4.798 -2.254 -5.145 1.00 95.81 92 ARG A N 1
ATOM 705 C CA . ARG A 1 92 ? -5.276 -0.937 -4.706 1.00 95.81 92 ARG A CA 1
ATOM 706 C C . ARG A 1 92 ? -6.759 -0.727 -4.981 1.00 95.81 92 ARG A C 1
ATOM 708 O O . ARG A 1 92 ? -7.459 -0.208 -4.116 1.00 95.81 92 ARG A O 1
ATOM 715 N N . SER A 1 93 ? -7.252 -1.126 -6.153 1.00 95.75 93 SER A N 1
ATOM 716 C CA . SER A 1 93 ? -8.678 -1.023 -6.473 1.00 95.75 93 SER A CA 1
ATOM 717 C C . SER A 1 93 ? -9.532 -1.826 -5.491 1.00 95.75 93 SER A C 1
ATOM 719 O O . SER A 1 93 ? -10.461 -1.265 -4.914 1.00 95.75 93 SER A O 1
ATOM 721 N N . ARG A 1 94 ? -9.173 -3.091 -5.222 1.00 95.94 94 ARG A N 1
ATOM 722 C CA . ARG A 1 94 ? -9.885 -3.920 -4.233 1.00 95.94 94 ARG A CA 1
ATOM 723 C C . ARG A 1 94 ? -9.869 -3.297 -2.839 1.00 95.94 94 ARG A C 1
ATOM 725 O O . ARG A 1 94 ? -10.903 -3.270 -2.177 1.00 95.94 94 ARG A O 1
ATOM 732 N N . LEU A 1 95 ? -8.722 -2.775 -2.408 1.00 95.50 95 LEU A N 1
ATOM 733 C CA . LEU A 1 95 ? -8.575 -2.162 -1.091 1.00 95.50 95 LEU A CA 1
ATOM 734 C C . LEU A 1 95 ? -9.396 -0.871 -0.961 1.00 95.50 95 LEU A C 1
ATOM 736 O O . LEU A 1 95 ? -10.067 -0.670 0.050 1.00 95.50 95 LEU A O 1
ATOM 740 N N . ILE A 1 96 ? -9.398 -0.013 -1.987 1.00 95.06 96 ILE A N 1
ATOM 741 C CA . ILE A 1 96 ? -10.231 1.199 -2.019 1.00 95.06 96 ILE A CA 1
ATOM 742 C C . ILE A 1 96 ? -11.716 0.832 -1.940 1.00 95.06 96 ILE A C 1
ATOM 744 O O . ILE A 1 96 ? -12.445 1.434 -1.150 1.00 95.06 96 ILE A O 1
ATOM 748 N N . ASP A 1 97 ? -12.163 -0.149 -2.726 1.00 95.75 97 ASP A N 1
ATOM 749 C CA . ASP A 1 97 ? -13.558 -0.595 -2.725 1.00 95.75 97 ASP A CA 1
ATOM 750 C C . ASP A 1 97 ? -13.957 -1.184 -1.368 1.00 95.75 97 ASP A C 1
ATOM 752 O O . ASP A 1 97 ? -15.027 -0.862 -0.845 1.00 95.75 97 ASP A O 1
ATOM 756 N N . TYR A 1 98 ? -13.070 -1.973 -0.754 1.00 96.75 98 TYR A N 1
ATOM 757 C CA . TYR A 1 98 ? -13.266 -2.493 0.595 1.00 96.75 98 TYR A CA 1
ATOM 758 C C . TYR A 1 98 ? -13.432 -1.365 1.614 1.00 96.75 98 TYR A C 1
ATOM 760 O O . TYR A 1 98 ? -14.438 -1.326 2.319 1.00 96.75 98 TYR A O 1
ATOM 768 N N . VAL A 1 99 ? -12.497 -0.409 1.669 1.00 95.62 99 VAL A N 1
ATOM 769 C CA . VAL A 1 99 ? -12.573 0.667 2.665 1.00 95.62 99 VAL A CA 1
ATOM 770 C C . VAL A 1 99 ? -13.775 1.582 2.417 1.00 95.62 99 VAL A C 1
ATOM 772 O O . VAL A 1 99 ? -14.401 2.031 3.374 1.00 95.62 99 VAL A O 1
ATOM 775 N N . ARG A 1 100 ? -14.170 1.824 1.161 1.00 94.50 100 ARG A N 1
ATOM 776 C CA . ARG A 1 100 ? -15.398 2.578 0.845 1.00 94.50 100 ARG A CA 1
ATOM 777 C C . ARG A 1 100 ? -16.665 1.915 1.390 1.00 94.50 100 ARG A C 1
ATOM 779 O O . ARG A 1 100 ? -17.619 2.627 1.696 1.00 94.50 100 ARG A O 1
ATOM 786 N N . ALA A 1 101 ? -16.679 0.589 1.512 1.00 95.88 101 ALA A N 1
ATOM 787 C CA . ALA A 1 101 ? -17.808 -0.161 2.056 1.00 95.88 101 ALA A CA 1
ATOM 788 C C . ALA A 1 101 ? -17.854 -0.186 3.596 1.00 95.88 101 ALA A C 1
ATOM 790 O O . ALA A 1 101 ? -18.887 -0.548 4.159 1.00 95.88 101 ALA A O 1
ATOM 791 N N . LEU A 1 102 ? -16.770 0.199 4.279 1.00 96.06 102 LEU A N 1
ATOM 792 C CA . LEU A 1 102 ? -16.701 0.226 5.739 1.00 96.06 102 LEU A CA 1
ATOM 793 C C . LEU A 1 102 ? -17.495 1.398 6.333 1.00 96.06 102 LEU A C 1
ATOM 795 O O . LEU A 1 102 ? -17.491 2.528 5.823 1.00 96.06 102 LEU A O 1
ATOM 799 N N . ASP A 1 103 ? -18.124 1.159 7.482 1.00 95.56 103 ASP A N 1
ATOM 800 C CA . ASP A 1 103 ? -18.796 2.218 8.230 1.00 95.56 103 ASP A CA 1
ATOM 801 C C . ASP A 1 103 ? -17.800 3.157 8.951 1.00 95.56 103 ASP A C 1
ATOM 803 O O . ASP A 1 103 ? -16.576 3.050 8.827 1.00 95.56 103 ASP A O 1
ATOM 807 N N . GLY A 1 104 ? -18.324 4.161 9.660 1.00 93.06 104 GLY A N 1
ATOM 808 C CA . GLY A 1 104 ? -17.493 5.138 10.371 1.00 93.06 104 GLY A CA 1
ATOM 809 C C . GLY A 1 104 ? -16.779 4.576 11.605 1.00 93.06 104 GLY A C 1
ATOM 810 O O . GLY A 1 104 ? -15.749 5.118 12.007 1.00 93.06 104 GLY A O 1
ATOM 811 N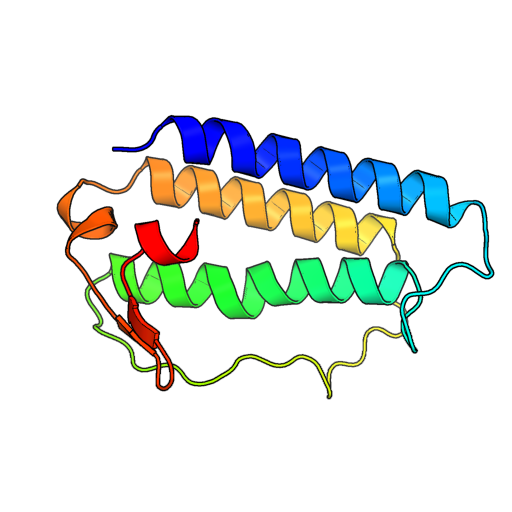 N . GLU A 1 105 ? -17.300 3.507 12.209 1.00 95.19 105 GLU A N 1
ATOM 812 C CA . GLU A 1 105 ? -16.666 2.842 13.347 1.00 95.19 105 GLU A CA 1
ATOM 813 C C . GLU A 1 105 ? -15.459 2.032 12.874 1.00 95.19 105 GLU A C 1
ATOM 815 O O . GLU A 1 105 ? -14.346 2.243 13.362 1.00 95.19 105 GLU A O 1
ATOM 820 N N . GLN A 1 106 ? -15.652 1.201 11.850 1.00 97.25 106 GLN A N 1
ATOM 821 C CA . GLN A 1 106 ? -14.599 0.375 11.266 1.00 97.25 106 GLN A CA 1
ATOM 822 C C . GLN A 1 106 ? -13.450 1.207 10.691 1.00 97.25 106 GLN A C 1
ATOM 824 O O . GLN A 1 106 ? -12.288 0.820 10.799 1.00 97.25 106 GLN A O 1
ATOM 829 N N . ARG A 1 107 ? -13.755 2.371 10.103 1.00 93.94 107 ARG A N 1
ATOM 830 C CA . ARG A 1 107 ? -12.732 3.241 9.506 1.00 93.94 107 ARG A CA 1
ATOM 831 C C . ARG A 1 107 ? -11.971 4.091 10.512 1.00 93.94 107 ARG A C 1
ATOM 833 O O . ARG A 1 107 ? -10.745 4.180 10.437 1.00 93.94 107 ARG A O 1
ATOM 840 N N . GLY A 1 108 ? -12.703 4.755 11.403 1.00 94.31 108 GLY A N 1
ATOM 841 C CA . GLY A 1 108 ? -12.167 5.854 12.204 1.00 94.31 108 GLY A CA 1
ATOM 842 C C . GLY A 1 108 ? -11.996 5.550 13.688 1.00 94.31 108 GLY A C 1
ATOM 843 O O . GLY A 1 108 ? -11.404 6.365 14.393 1.00 94.31 108 GLY A O 1
ATOM 844 N N . ARG A 1 109 ? -12.530 4.429 14.193 1.00 95.81 109 ARG A N 1
ATOM 845 C CA . ARG A 1 109 ? -12.497 4.109 15.632 1.00 95.81 109 ARG A CA 1
ATOM 846 C C . ARG A 1 109 ? -11.750 2.834 15.964 1.00 95.81 109 ARG A C 1
ATOM 848 O O . ARG A 1 109 ? -11.068 2.817 16.984 1.00 95.81 109 ARG A O 1
ATOM 855 N N . LEU A 1 110 ? -11.883 1.789 15.151 1.00 98.12 110 LEU A N 1
ATOM 856 C CA . LEU A 1 110 ? -11.095 0.578 15.350 1.00 98.12 110 LEU A CA 1
ATOM 857 C C . LEU A 1 110 ? -9.620 0.877 15.074 1.00 98.12 110 LEU A C 1
ATOM 859 O O . LEU A 1 110 ? -9.279 1.583 14.119 1.00 98.12 110 LEU A O 1
ATOM 863 N N . THR A 1 111 ? -8.752 0.355 15.934 1.00 98.19 111 THR A N 1
ATOM 864 C CA . THR A 1 111 ? -7.308 0.573 15.861 1.00 98.19 111 THR A CA 1
ATOM 865 C C . THR A 1 111 ? -6.561 -0.746 15.877 1.00 98.19 111 THR A C 1
ATOM 867 O O . THR A 1 111 ? -7.042 -1.737 16.419 1.00 98.19 111 THR A O 1
ATOM 870 N N . GLY A 1 112 ? -5.365 -0.739 15.302 1.00 98.00 112 GLY A N 1
ATOM 871 C CA . GLY A 1 112 ? -4.274 -1.636 15.668 1.00 98.00 112 GLY A CA 1
ATOM 872 C C . GLY A 1 112 ? -3.128 -0.828 16.274 1.00 98.00 112 GLY A C 1
ATOM 873 O O . GLY A 1 112 ? -3.130 0.402 16.217 1.00 98.00 112 GLY A O 1
ATOM 874 N N . HIS A 1 113 ? -2.123 -1.510 16.806 1.00 98.12 113 HIS A N 1
ATOM 875 C CA . HIS A 1 113 ? -0.951 -0.899 17.413 1.00 98.12 113 HIS A CA 1
ATOM 876 C C . HIS A 1 113 ? 0.283 -1.080 16.526 1.00 98.12 113 HIS A C 1
ATOM 878 O O . HIS A 1 113 ? 0.673 -2.201 16.218 1.00 98.12 113 HIS A O 1
ATOM 884 N N . HIS A 1 114 ? 0.946 0.003 16.132 1.00 96.81 114 HIS A N 1
ATOM 885 C CA . HIS A 1 114 ? 2.232 -0.056 15.441 1.00 96.81 114 HIS A CA 1
ATOM 886 C C . HIS A 1 114 ? 3.360 0.364 16.386 1.00 96.81 114 HIS A C 1
ATOM 888 O O . HIS A 1 114 ? 3.311 1.457 16.946 1.00 96.81 114 HIS A O 1
ATOM 894 N N . GLU A 1 115 ? 4.441 -0.417 16.468 1.00 95.94 115 GLU A N 1
ATOM 895 C CA . GLU A 1 115 ? 5.529 -0.203 17.444 1.00 95.94 115 GLU A CA 1
ATOM 896 C C . GLU A 1 115 ? 6.097 1.232 17.469 1.00 95.94 115 GLU A C 1
ATOM 898 O O . GLU A 1 115 ? 6.341 1.801 18.529 1.00 95.94 115 GLU A O 1
ATOM 903 N N . ARG A 1 116 ? 6.272 1.852 16.293 1.00 94.44 116 ARG A N 1
ATOM 904 C CA . ARG A 1 116 ? 6.727 3.244 16.151 1.00 94.44 116 ARG A CA 1
ATOM 905 C C . ARG A 1 116 ? 5.617 4.297 16.227 1.00 94.44 116 ARG A C 1
ATOM 907 O O . ARG A 1 116 ? 5.876 5.408 16.683 1.00 94.44 116 ARG A O 1
ATOM 914 N N . TYR A 1 117 ? 4.427 4.007 15.703 1.00 93.62 117 TYR A N 1
ATOM 915 C CA . TYR A 1 117 ? 3.393 5.021 15.444 1.00 93.62 117 TYR A CA 1
ATOM 916 C C . TYR A 1 117 ? 2.236 5.001 16.451 1.00 93.62 117 TYR A C 1
ATOM 918 O O . TYR A 1 117 ? 1.367 5.880 16.385 1.00 93.62 117 TYR A O 1
ATOM 926 N N . GLY A 1 118 ? 2.255 4.046 17.386 1.00 96.19 118 GLY A N 1
ATOM 927 C CA . GLY A 1 118 ? 1.198 3.806 18.359 1.00 96.19 118 GLY A CA 1
ATOM 928 C C . GLY A 1 118 ? -0.078 3.317 17.685 1.00 96.19 118 GLY A C 1
ATOM 929 O O . GLY A 1 118 ? -0.028 2.598 16.687 1.00 96.19 118 GLY A O 1
ATOM 930 N N . GLU A 1 119 ? -1.221 3.739 18.217 1.00 97.56 119 GLU A N 1
ATOM 931 C CA . GLU A 1 119 ? -2.525 3.398 17.655 1.00 97.56 119 GLU A CA 1
ATOM 932 C C . GLU A 1 119 ? -2.704 3.962 16.237 1.00 97.56 119 GLU A C 1
ATOM 934 O O . GLU A 1 119 ? -2.476 5.148 15.961 1.00 97.56 119 GLU A O 1
ATOM 939 N N . VAL A 1 120 ? -3.135 3.095 15.330 1.00 97.06 120 VAL A N 1
ATOM 940 C CA . VAL A 1 120 ? -3.361 3.383 13.914 1.00 97.06 120 VAL A CA 1
ATOM 941 C C . VAL A 1 120 ? -4.735 2.867 13.504 1.00 97.06 120 VAL A C 1
ATOM 943 O O . VAL A 1 120 ? -5.074 1.714 13.758 1.00 97.06 120 VAL A O 1
ATOM 946 N N . THR A 1 121 ? -5.532 3.735 12.885 1.00 96.94 121 THR A N 1
ATOM 947 C CA . THR A 1 121 ? -6.844 3.406 12.309 1.00 96.94 121 THR A CA 1
ATOM 948 C C . THR A 1 121 ? -6.703 2.999 10.842 1.00 96.94 121 THR A C 1
ATOM 950 O O . THR A 1 121 ? -5.644 3.186 10.238 1.00 96.94 121 THR A O 1
ATOM 953 N N . VAL A 1 122 ? -7.786 2.500 10.237 1.00 96.50 122 VAL A N 1
ATOM 954 C CA . VAL A 1 122 ? -7.839 2.271 8.782 1.00 96.50 122 VAL A CA 1
ATOM 955 C C . VAL A 1 122 ? -7.628 3.575 8.014 1.00 96.50 122 VAL A C 1
ATOM 957 O O . VAL A 1 122 ? -6.856 3.593 7.063 1.00 96.50 122 VAL A O 1
ATOM 960 N N . GLU A 1 123 ? -8.258 4.679 8.437 1.00 93.19 123 GLU A N 1
ATOM 961 C CA . GLU A 1 123 ? -8.059 5.984 7.786 1.00 93.19 123 GLU A CA 1
ATOM 962 C C . GLU A 1 123 ? -6.587 6.408 7.809 1.00 93.19 123 GLU A C 1
ATOM 964 O O . GLU A 1 123 ? -6.059 6.822 6.782 1.00 93.19 123 GLU A O 1
ATOM 969 N N . ARG A 1 124 ? -5.894 6.211 8.937 1.00 92.62 124 ARG A N 1
ATOM 970 C CA . ARG A 1 124 ? -4.473 6.559 9.073 1.00 92.62 124 ARG A CA 1
ATOM 971 C C . ARG A 1 124 ? -3.550 5.717 8.185 1.00 92.62 124 ARG A C 1
ATOM 973 O O . ARG A 1 124 ? -2.459 6.169 7.868 1.00 92.62 124 ARG A O 1
ATOM 980 N N . TYR A 1 125 ? -3.959 4.510 7.792 1.00 91.19 125 TYR A N 1
ATOM 981 C CA . TYR A 1 125 ? -3.209 3.690 6.832 1.00 91.19 125 TYR A CA 1
ATOM 982 C C . TYR A 1 125 ? -3.356 4.159 5.379 1.00 91.19 125 TYR A C 1
ATOM 984 O O . TYR A 1 125 ? -2.561 3.750 4.537 1.00 91.19 125 TYR A O 1
ATOM 992 N N . LEU A 1 126 ? -4.369 4.974 5.078 1.00 87.62 126 LEU A N 1
ATOM 993 C CA . LEU A 1 126 ? -4.629 5.484 3.732 1.00 87.62 126 LEU A CA 1
ATOM 994 C C . LEU A 1 126 ? -4.041 6.881 3.480 1.00 87.62 126 LEU A C 1
ATOM 996 O O . LEU A 1 126 ? -4.018 7.305 2.325 1.00 87.62 126 LEU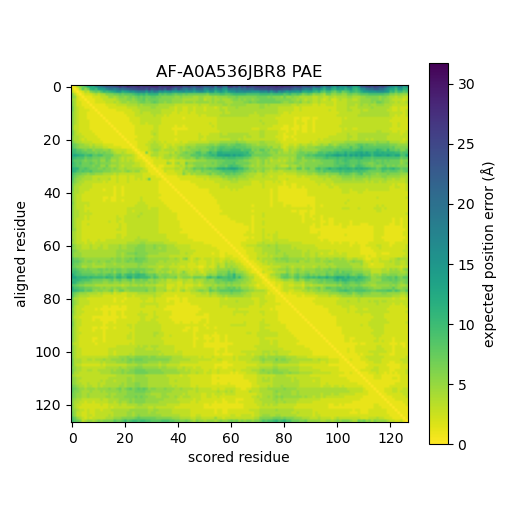 A O 1
ATOM 1000 N N . GLU A 1 127 ? -3.641 7.605 4.530 1.00 83.88 127 GLU A N 1
ATOM 1001 C CA . GLU A 1 127 ? -3.027 8.946 4.466 1.00 83.88 127 GLU A CA 1
ATOM 1002 C C . GLU A 1 127 ? -1.560 8.913 4.018 1.00 83.88 127 GLU A C 1
ATOM 1004 O O . GLU A 1 127 ? -1.205 9.775 3.177 1.00 83.88 127 GLU A O 1
#

Secondary structure (DSSP, 8-state):
--HHHHHHHHHHHHHHHHHHHHHTTSTT-EETTEEHHHHHHHHHHIIIIIIHHHHHHHHTT---EE-----TT---TT--HHHHHHHHHHHHHHHHHHHHHS-HHHHHT-EEEETTTEEEEHHHHH-

Solvent-accessible surface area (backbone atoms only — not comparable to full-atom values): 7231 Å² total; per-residue (Å²): 132,69,65,70,52,67,71,38,54,62,58,52,50,52,51,52,51,52,51,49,58,61,46,59,77,43,88,80,48,60,62,88,94,36,41,62,41,46,50,32,36,48,55,23,46,44,43,60,74,47,49,47,57,51,40,51,38,15,50,74,61,67,51,45,78,41,73,89,86,81,64,90,86,61,82,57,77,89,64,48,46,67,60,22,46,50,50,32,51,54,50,52,52,53,49,52,54,53,57,69,70,47,55,70,54,35,30,71,64,27,36,21,37,31,80,89,73,42,75,40,32,40,55,67,75,73,110

Nearest PDB structures (foldseek):
  2rd9-assembly3_B  TM=6.659E-01  e=1.773E-03  Halalkalibacterium halodurans C-125